Protein AF-A0A7R9CK42-F1 (afdb_monomer_lite)

Radius of gyration: 27.59 Å; chains: 1; bounding box: 73×26×78 Å

Sequence (121 aa):
MLLEHRKAQNESAEEEQEFSEVFMKTLTYTNRFRKFKNKETISAVRSLLMQKKLHKFELASLANLCPETPEEAKSLIPRSELQGLWNQEQTLRGRGLREMVLLGLRLWRLARLWNLRGNGA

Organism: Timema poppense (NCBI:txid170557)

Foldseek 3Di:
DVLVVVVVVLVPDPDRDDDDPVSVVVVVVCVVQPPDPDPVVVVVLLVVVVVDPDDPVLSVVCNRVVDPDPVVSCVSDPDCVSVVVVVVVVVVVVVVVVVVVVVVVVVVVVVVVVVVVVPPD

Structure (mmCIF, N/CA/C/O backbone):
data_AF-A0A7R9CK42-F1
#
_entry.id   AF-A0A7R9CK42-F1
#
loop_
_atom_site.group_PDB
_atom_site.id
_atom_site.type_symbol
_atom_site.label_atom_id
_atom_site.label_alt_id
_atom_site.label_comp_id
_atom_site.label_asym_id
_atom_site.label_entity_id
_atom_site.label_seq_id
_atom_site.pdbx_PDB_ins_code
_atom_site.Cartn_x
_atom_site.Cartn_y
_atom_site.Cartn_z
_atom_site.occupancy
_atom_site.B_iso_or_equiv
_atom_site.auth_seq_id
_atom_site.auth_comp_id
_atom_site.auth_asym_id
_atom_site.auth_atom_id
_atom_site.pdbx_PDB_model_num
ATOM 1 N N . MET A 1 1 ? -3.955 -4.024 11.763 1.00 73.06 1 MET A N 1
ATOM 2 C CA . MET A 1 1 ? -3.544 -2.629 11.461 1.00 73.06 1 MET A CA 1
ATOM 3 C C . MET A 1 1 ? -3.799 -1.742 12.672 1.00 73.06 1 MET A C 1
ATOM 5 O O . MET A 1 1 ? -4.398 -2.233 13.615 1.00 73.06 1 MET A O 1
ATOM 9 N N . LEU A 1 2 ? -3.353 -0.477 12.680 1.00 82.75 2 LEU A N 1
ATOM 10 C CA . LEU A 1 2 ? -3.496 0.415 13.845 1.00 82.75 2 LEU A CA 1
ATOM 11 C C . LEU A 1 2 ? -4.960 0.585 14.290 1.00 82.75 2 LEU A C 1
ATOM 13 O O . LEU A 1 2 ? -5.246 0.474 15.475 1.00 82.75 2 LEU A O 1
ATOM 17 N N . LEU A 1 3 ? -5.885 0.789 13.343 1.00 83.94 3 LEU A N 1
ATOM 18 C CA . LEU A 1 3 ? -7.312 0.973 13.645 1.00 83.94 3 LEU A CA 1
ATOM 19 C C . LEU A 1 3 ? -7.971 -0.311 14.172 1.00 83.94 3 LEU A C 1
ATOM 21 O O . LEU A 1 3 ? -8.723 -0.258 15.134 1.00 83.94 3 LEU A O 1
ATOM 25 N N . GLU A 1 4 ? -7.638 -1.474 13.605 1.0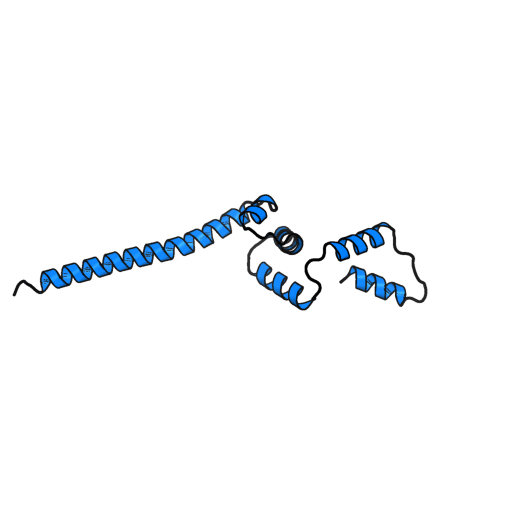0 83.19 4 GLU A N 1
ATOM 26 C CA . GLU A 1 4 ? -8.101 -2.774 14.123 1.00 83.19 4 GLU A CA 1
ATOM 27 C C . GLU A 1 4 ? -7.541 -3.059 15.520 1.00 83.19 4 GLU A C 1
ATOM 29 O O . GLU A 1 4 ? -8.253 -3.555 16.379 1.00 83.19 4 GLU A O 1
ATOM 34 N N . HIS A 1 5 ? -6.273 -2.714 15.761 1.00 85.44 5 HIS A N 1
ATOM 35 C CA . HIS A 1 5 ? -5.653 -2.861 17.075 1.00 85.44 5 HIS A CA 1
ATOM 36 C C . HIS A 1 5 ? -6.315 -1.940 18.103 1.00 85.44 5 HIS A C 1
ATOM 38 O O . HIS A 1 5 ? -6.571 -2.357 19.224 1.00 85.44 5 HIS A O 1
ATOM 44 N N . ARG A 1 6 ? -6.650 -0.704 17.709 1.00 83.00 6 ARG A N 1
ATOM 45 C CA . ARG A 1 6 ? -7.410 0.221 18.553 1.00 83.00 6 ARG A CA 1
ATOM 46 C C . ARG A 1 6 ? -8.821 -0.298 18.844 1.00 83.00 6 ARG A C 1
ATOM 48 O O . ARG A 1 6 ? -9.283 -0.125 19.963 1.00 83.0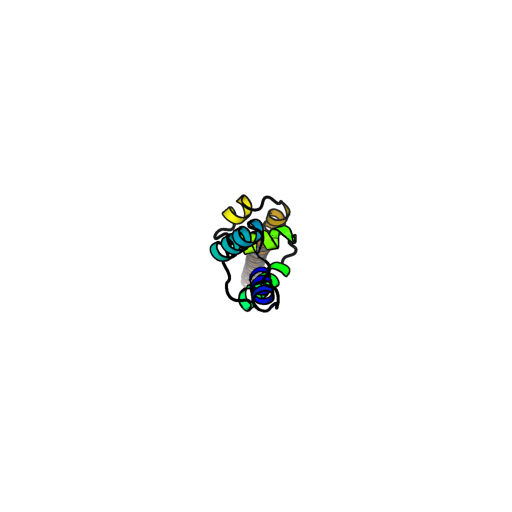0 6 ARG A O 1
ATOM 55 N N . LYS A 1 7 ? -9.470 -0.951 17.872 1.00 82.94 7 LYS A N 1
ATOM 56 C CA . LYS A 1 7 ? -10.767 -1.615 18.067 1.00 82.94 7 LYS A CA 1
ATOM 57 C C . LYS A 1 7 ? -10.667 -2.757 19.080 1.00 82.94 7 LYS A C 1
ATOM 59 O O . LYS A 1 7 ? -11.393 -2.745 20.061 1.00 82.94 7 LYS A O 1
ATOM 64 N N . ALA A 1 8 ? -9.710 -3.663 18.889 1.00 83.50 8 ALA A N 1
ATOM 65 C CA . ALA A 1 8 ? -9.484 -4.791 19.790 1.00 83.50 8 ALA A CA 1
ATOM 66 C C . ALA A 1 8 ? -9.140 -4.342 21.221 1.00 83.50 8 ALA A C 1
ATOM 68 O O . ALA A 1 8 ? -9.610 -4.941 22.178 1.00 83.50 8 ALA A O 1
ATOM 69 N N . GLN A 1 9 ? -8.368 -3.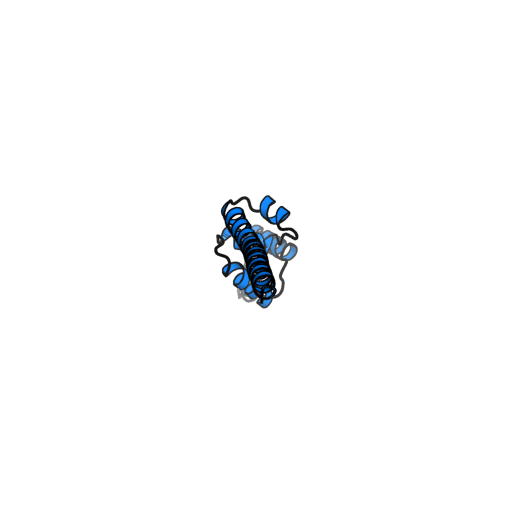258 21.375 1.00 83.44 9 GLN A N 1
ATOM 70 C CA . GLN A 1 9 ? -8.080 -2.667 22.688 1.00 83.44 9 GLN A CA 1
ATOM 71 C C . GLN A 1 9 ? -9.335 -2.164 23.411 1.00 83.44 9 GLN A C 1
ATOM 73 O O . GLN A 1 9 ? -9.396 -2.232 24.633 1.00 83.44 9 GLN A O 1
ATOM 78 N N . ASN A 1 10 ? -10.309 -1.643 22.666 1.00 81.19 10 ASN A N 1
ATOM 79 C CA . ASN A 1 10 ? -11.560 -1.133 23.219 1.00 81.19 10 ASN A CA 1
ATOM 80 C C . ASN A 1 10 ? -12.527 -2.267 23.575 1.00 81.19 10 ASN A C 1
ATOM 82 O O . ASN A 1 10 ? -13.153 -2.211 24.619 1.00 81.19 10 ASN A O 1
ATOM 86 N N . GLU A 1 11 ? -12.585 -3.319 22.752 1.00 79.56 11 GLU A N 1
ATOM 87 C CA . GLU A 1 11 ? -13.344 -4.549 23.046 1.00 79.56 11 GLU A CA 1
ATOM 88 C C . GLU A 1 11 ? -12.793 -5.292 24.280 1.00 79.56 11 GLU A C 1
ATOM 90 O O . GLU A 1 11 ? -13.519 -6.025 24.940 1.00 79.56 11 GLU A O 1
ATOM 95 N N . SER A 1 12 ? -11.504 -5.115 24.598 1.00 77.19 12 SER A N 1
ATOM 96 C CA . SER A 1 12 ? -10.870 -5.680 25.797 1.00 77.19 12 SER A CA 1
ATOM 97 C C . SER A 1 12 ? -10.923 -4.780 27.040 1.00 77.19 12 SER A C 1
ATOM 99 O O . SER A 1 12 ? -10.402 -5.175 28.081 1.00 77.19 12 SER A O 1
ATOM 101 N N . ALA A 1 13 ? -11.452 -3.558 26.931 1.00 78.75 13 ALA A N 1
ATOM 102 C CA . ALA A 1 13 ? -11.514 -2.614 28.045 1.00 78.75 13 ALA A CA 1
ATOM 103 C C . ALA A 1 13 ? -12.748 -2.877 28.928 1.00 78.75 13 ALA A C 1
ATOM 105 O O . ALA A 1 13 ? -13.784 -3.305 28.432 1.00 78.75 13 ALA A O 1
ATOM 106 N N . GLU A 1 14 ? -12.641 -2.603 30.234 1.00 64.25 14 GLU A N 1
ATOM 107 C CA . GLU A 1 14 ? -13.750 -2.782 31.192 1.00 64.25 14 GLU A CA 1
ATOM 108 C C . GLU A 1 14 ? -14.930 -1.826 30.931 1.00 64.25 14 GLU A C 1
ATOM 110 O O . GLU A 1 14 ? -16.073 -2.176 31.213 1.00 64.25 14 GLU A O 1
ATOM 115 N N . GLU A 1 15 ? -14.666 -0.654 30.342 1.00 62.59 15 GLU A N 1
ATOM 116 C CA . GLU A 1 15 ? -15.683 0.265 29.823 1.00 62.59 15 GLU A CA 1
ATOM 117 C C . GLU A 1 15 ? -15.570 0.357 28.301 1.00 62.59 15 GLU A C 1
ATOM 119 O O . GLU A 1 15 ? -14.618 0.922 27.751 1.00 62.59 15 GLU A O 1
ATOM 124 N N . GLU A 1 16 ? -16.563 -0.200 27.611 1.00 66.56 16 GLU A N 1
ATOM 125 C CA . GLU A 1 16 ? -16.641 -0.139 26.159 1.00 66.56 16 GLU A CA 1
ATOM 126 C C . GLU A 1 16 ? -17.035 1.278 25.727 1.00 66.56 16 GLU A C 1
ATOM 128 O O . GLU A 1 16 ? -18.160 1.736 25.930 1.00 66.56 16 GLU A O 1
ATOM 133 N N . GLN A 1 17 ? -16.087 2.004 25.137 1.00 70.75 17 GLN A N 1
ATOM 134 C CA . GLN A 1 17 ? -16.352 3.337 24.612 1.00 70.75 17 GLN A CA 1
ATOM 135 C C . GLN A 1 17 ? -16.880 3.229 23.180 1.00 70.75 17 GLN A C 1
ATOM 137 O O . GLN A 1 17 ? -16.238 2.611 22.326 1.00 70.75 17 GLN A O 1
ATOM 142 N N . GLU A 1 18 ? -18.022 3.851 22.878 1.00 71.38 18 GLU A N 1
ATOM 143 C CA . GLU A 1 18 ? -18.490 3.911 21.494 1.00 71.38 18 GLU A CA 1
ATOM 144 C C . GLU A 1 18 ? -17.509 4.717 20.633 1.00 71.38 18 GLU A C 1
ATOM 146 O O . GLU A 1 18 ? -17.125 5.850 20.944 1.00 71.38 18 GLU A O 1
ATOM 151 N N . PHE A 1 19 ? -17.083 4.128 19.516 1.00 78.50 19 PHE A N 1
ATOM 152 C CA . PHE A 1 19 ? -16.219 4.820 18.574 1.00 78.50 19 PHE A CA 1
ATOM 153 C C . PHE A 1 19 ? -16.973 5.941 17.861 1.00 78.50 19 PHE A C 1
ATOM 155 O O . PHE A 1 19 ? -18.087 5.754 17.379 1.00 78.50 19 PHE A O 1
ATOM 162 N N . SER A 1 20 ? -16.304 7.085 17.686 1.00 85.88 20 SER A N 1
ATOM 163 C CA . SER A 1 20 ? -16.811 8.170 16.843 1.00 85.88 20 SER A CA 1
ATOM 164 C C . SER A 1 20 ? -17.198 7.660 15.449 1.00 85.88 20 SER A C 1
ATOM 166 O O . SER A 1 20 ? -16.506 6.826 14.854 1.00 85.88 20 SER A O 1
ATOM 168 N N . GLU A 1 21 ? -18.255 8.233 14.876 1.00 86.25 21 GLU A N 1
ATOM 169 C CA . GLU A 1 21 ? -18.702 7.940 13.513 1.00 86.25 21 GLU A CA 1
ATOM 170 C C . GLU A 1 21 ? -17.560 8.088 12.483 1.00 86.25 21 GLU A C 1
ATOM 172 O O . GLU A 1 21 ? -17.437 7.292 11.548 1.00 86.25 21 GLU A O 1
ATOM 177 N N . VAL A 1 22 ? -16.657 9.055 12.694 1.00 88.69 22 VAL A N 1
ATOM 178 C CA . VAL A 1 22 ? -15.462 9.266 11.857 1.00 88.69 22 VAL A CA 1
ATOM 179 C C . VAL A 1 22 ? -14.524 8.059 11.911 1.00 88.69 22 VAL A C 1
ATOM 181 O O . VAL A 1 22 ? -13.980 7.647 10.882 1.00 88.69 22 VAL A O 1
ATOM 184 N N . PHE A 1 23 ? -14.351 7.452 13.086 1.00 87.25 23 PHE A N 1
ATOM 185 C CA . PHE A 1 23 ? -13.507 6.273 13.264 1.00 87.25 23 PHE A CA 1
ATOM 186 C C . PHE A 1 23 ? -14.099 5.058 12.545 1.00 87.25 23 PHE A C 1
ATOM 188 O O . PHE A 1 23 ? -13.389 4.402 11.781 1.00 87.25 23 PHE A O 1
ATOM 195 N N . MET A 1 24 ? -15.401 4.800 12.706 1.00 86.31 24 MET A N 1
ATOM 196 C CA . MET A 1 24 ? -16.074 3.692 12.016 1.00 86.31 24 MET A CA 1
ATOM 197 C C . MET A 1 24 ? -16.034 3.846 10.491 1.00 86.31 24 MET A C 1
ATOM 199 O O . MET A 1 24 ? -15.717 2.889 9.773 1.00 86.31 24 MET A O 1
ATOM 203 N N . LYS A 1 25 ? -16.278 5.060 9.980 1.00 92.19 25 LYS A N 1
ATOM 204 C CA . LYS A 1 25 ? -16.171 5.365 8.544 1.00 92.19 25 LYS A CA 1
ATOM 205 C C . LYS A 1 25 ? -14.747 5.147 8.028 1.00 92.19 25 LYS A C 1
ATOM 207 O O . LYS A 1 25 ? -14.564 4.509 6.991 1.00 92.19 25 LYS A O 1
ATOM 212 N N . THR A 1 26 ? -13.735 5.597 8.770 1.00 89.94 26 THR A N 1
ATOM 213 C CA . THR A 1 26 ? -12.321 5.426 8.394 1.00 89.94 26 THR A CA 1
ATOM 214 C C . THR A 1 26 ? -11.899 3.954 8.420 1.00 89.94 26 THR A C 1
ATOM 216 O O . THR A 1 26 ? -11.225 3.483 7.501 1.00 89.94 26 THR A O 1
ATOM 219 N N . LEU A 1 27 ? -12.324 3.189 9.428 1.00 87.25 27 LEU A N 1
ATOM 220 C CA . LEU A 1 27 ? -12.067 1.750 9.507 1.00 87.25 27 LEU A CA 1
ATOM 221 C C . LEU A 1 27 ? -12.690 1.013 8.314 1.00 87.25 27 LEU A C 1
ATOM 223 O O . LEU A 1 27 ? -12.027 0.205 7.667 1.00 87.25 27 LEU A O 1
ATOM 227 N N . THR A 1 28 ? -13.935 1.341 7.974 1.00 89.12 28 THR A N 1
ATOM 228 C CA . THR A 1 28 ? -14.640 0.746 6.831 1.00 89.12 28 THR A CA 1
ATOM 229 C C . THR A 1 28 ? -13.949 1.084 5.511 1.00 89.12 28 THR A C 1
ATOM 231 O O . THR A 1 28 ? -13.707 0.200 4.688 1.00 89.12 28 THR A O 1
ATOM 234 N N . TYR A 1 29 ? -13.569 2.350 5.322 1.00 91.12 29 TYR A N 1
ATOM 235 C CA . TYR A 1 29 ? -12.846 2.803 4.136 1.00 91.12 29 TYR A CA 1
ATOM 236 C C . TYR A 1 29 ? -11.505 2.080 3.984 1.00 91.12 29 TYR A C 1
ATOM 238 O O . TYR A 1 29 ? -11.219 1.496 2.938 1.00 91.12 29 TYR A O 1
ATOM 246 N N . THR A 1 30 ? -10.696 2.061 5.045 1.00 88.38 30 THR A N 1
ATOM 247 C CA . THR A 1 30 ? -9.382 1.411 5.007 1.00 88.38 30 THR A CA 1
ATOM 248 C C . THR A 1 30 ? -9.503 -0.089 4.769 1.00 88.38 30 THR A C 1
ATOM 250 O O . THR A 1 30 ? -8.751 -0.611 3.959 1.00 88.38 30 THR A O 1
ATOM 253 N N . ASN A 1 31 ? -10.476 -0.783 5.365 1.00 86.44 31 ASN A N 1
ATOM 254 C CA . ASN A 1 31 ? -10.696 -2.205 5.091 1.00 86.44 31 ASN A CA 1
ATOM 255 C C . ASN A 1 31 ? -11.147 -2.487 3.654 1.00 86.44 31 ASN A C 1
ATOM 257 O O . ASN A 1 31 ? -10.728 -3.491 3.078 1.00 86.44 31 ASN A O 1
ATOM 261 N N . ARG A 1 32 ? -11.952 -1.604 3.053 1.00 87.88 32 ARG A N 1
ATOM 262 C CA . ARG A 1 32 ? -12.428 -1.766 1.673 1.00 87.88 32 ARG A CA 1
ATOM 263 C C . ARG A 1 32 ? -11.335 -1.519 0.631 1.00 87.88 32 ARG A C 1
ATOM 265 O O . ARG A 1 32 ? -11.255 -2.258 -0.344 1.00 87.88 32 ARG A O 1
ATOM 272 N N . PHE A 1 33 ? -10.509 -0.490 0.823 1.00 85.88 33 PHE A N 1
ATOM 273 C CA . PHE A 1 33 ? -9.502 -0.063 -0.161 1.00 85.88 33 PHE A CA 1
ATOM 274 C C . PHE A 1 33 ? -8.088 -0.594 0.112 1.00 85.88 33 PHE A C 1
ATOM 276 O O . PHE A 1 33 ? -7.175 -0.375 -0.685 1.00 85.88 33 PHE A O 1
ATOM 283 N N . ARG A 1 34 ? -7.881 -1.323 1.213 1.00 84.94 34 ARG A N 1
ATOM 284 C CA . ARG A 1 34 ? -6.594 -1.945 1.534 1.00 84.94 34 ARG A CA 1
ATOM 285 C C . ARG A 1 34 ? -6.221 -3.009 0.502 1.00 84.94 34 ARG A C 1
ATOM 287 O O . ARG A 1 34 ? -6.832 -4.071 0.436 1.00 84.94 34 ARG A O 1
ATOM 294 N N . LYS A 1 35 ? -5.134 -2.754 -0.228 1.00 83.56 35 LYS A N 1
ATOM 295 C CA . LYS A 1 35 ? -4.553 -3.687 -1.207 1.00 83.56 35 LYS A CA 1
ATOM 296 C C . LYS A 1 35 ? -3.792 -4.846 -0.549 1.00 83.56 35 LYS A C 1
ATOM 298 O O . LYS A 1 35 ? -3.924 -5.990 -0.967 1.00 83.56 35 LYS A O 1
ATOM 303 N N . PHE A 1 36 ? -3.040 -4.578 0.523 1.00 82.62 36 PHE A N 1
ATOM 304 C CA . PHE A 1 36 ? -2.174 -5.573 1.171 1.00 82.62 36 PHE A CA 1
ATOM 305 C C . PHE A 1 36 ? -2.714 -6.021 2.531 1.00 82.62 36 PHE A C 1
ATOM 307 O O . PHE A 1 36 ? -2.706 -5.245 3.487 1.00 82.62 36 PHE A O 1
ATOM 314 N N . LYS A 1 37 ? -3.139 -7.285 2.658 1.00 81.38 37 LYS A N 1
ATOM 315 C CA . LYS A 1 37 ? -3.634 -7.857 3.929 1.00 81.38 37 LYS A CA 1
ATOM 316 C C . LYS A 1 37 ? -2.519 -8.386 4.839 1.00 81.38 37 LYS A C 1
ATOM 318 O O . LYS A 1 37 ? -2.643 -8.292 6.062 1.00 81.38 37 LYS A O 1
ATOM 323 N N . ASN A 1 38 ? -1.422 -8.878 4.266 1.00 86.69 38 ASN A N 1
ATOM 324 C CA . ASN A 1 38 ? -0.309 -9.437 5.030 1.00 86.69 38 ASN A CA 1
ATOM 325 C C . ASN A 1 38 ? 0.641 -8.323 5.531 1.00 86.69 38 ASN A C 1
ATOM 327 O O . ASN A 1 38 ? 0.945 -7.369 4.814 1.00 86.69 38 ASN A O 1
ATOM 331 N N . LYS A 1 39 ? 1.092 -8.417 6.788 1.00 84.38 39 LYS A N 1
ATOM 332 C CA . LYS A 1 39 ? 2.035 -7.457 7.391 1.00 84.38 39 LYS A CA 1
ATOM 333 C C . LYS A 1 39 ? 3.429 -7.570 6.772 1.00 84.38 39 LYS A C 1
ATOM 335 O O . LYS A 1 39 ? 4.082 -6.551 6.560 1.00 84.38 39 LYS A O 1
ATOM 340 N N . GLU A 1 40 ? 3.852 -8.784 6.433 1.00 87.25 40 GLU A N 1
ATOM 341 C CA . GLU A 1 40 ? 5.160 -9.053 5.826 1.00 87.25 40 GLU A CA 1
ATOM 342 C C . GLU A 1 40 ? 5.274 -8.390 4.453 1.00 87.25 40 GLU 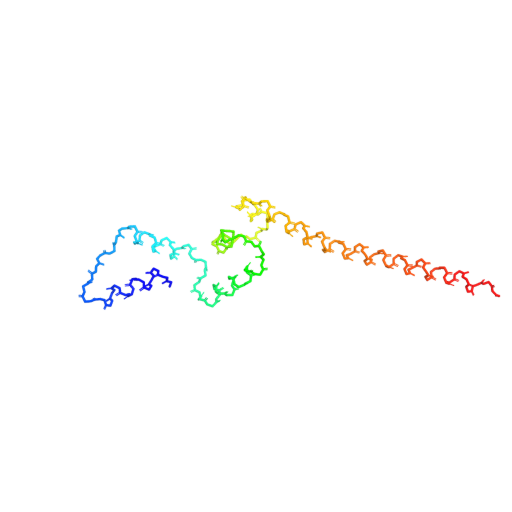A C 1
ATOM 344 O O . GLU A 1 40 ? 6.243 -7.684 4.180 1.00 87.25 40 GLU A O 1
ATOM 349 N N . THR A 1 41 ? 4.228 -8.508 3.628 1.00 87.19 41 THR A N 1
ATOM 350 C CA . THR A 1 41 ? 4.183 -7.876 2.303 1.00 87.19 41 THR A CA 1
ATOM 351 C C . THR A 1 41 ? 4.239 -6.354 2.398 1.00 87.19 41 THR A C 1
ATOM 353 O O . THR A 1 41 ? 4.919 -5.719 1.601 1.00 87.19 41 THR A O 1
ATOM 356 N N . ILE A 1 42 ? 3.586 -5.755 3.404 1.00 86.56 42 ILE A N 1
ATOM 357 C CA . ILE A 1 42 ? 3.640 -4.300 3.629 1.00 86.56 42 ILE A CA 1
ATOM 358 C C . ILE A 1 42 ? 5.071 -3.865 3.978 1.00 86.56 42 ILE A C 1
ATOM 360 O O . ILE A 1 42 ? 5.554 -2.860 3.454 1.00 86.56 42 ILE A O 1
ATOM 364 N N . SER A 1 43 ? 5.758 -4.625 4.837 1.00 86.88 43 SER A N 1
ATOM 365 C CA . SER A 1 43 ? 7.148 -4.346 5.214 1.00 86.88 43 SER A CA 1
ATOM 366 C C . SER A 1 43 ? 8.103 -4.487 4.024 1.00 86.88 43 SER A C 1
ATOM 368 O O . SER A 1 43 ? 8.945 -3.614 3.796 1.00 86.88 43 SER A O 1
ATOM 370 N N . ALA A 1 44 ? 7.930 -5.535 3.213 1.00 88.06 44 ALA A N 1
ATOM 371 C CA . ALA A 1 44 ? 8.734 -5.778 2.018 1.00 88.06 44 ALA A CA 1
ATOM 372 C C . ALA A 1 44 ? 8.562 -4.665 0.972 1.00 88.06 44 ALA A C 1
ATOM 374 O O . ALA A 1 44 ? 9.552 -4.098 0.510 1.00 88.06 44 ALA A O 1
ATOM 375 N N . VAL A 1 45 ? 7.315 -4.283 0.661 1.00 86.12 45 VAL A N 1
ATOM 376 C CA . VAL A 1 45 ? 7.008 -3.185 -0.273 1.00 86.12 45 VAL A CA 1
ATOM 377 C C . VAL A 1 45 ? 7.619 -1.874 0.216 1.00 86.12 45 VAL A C 1
ATOM 379 O O . VAL A 1 45 ? 8.277 -1.168 -0.546 1.00 86.12 45 VAL A O 1
ATOM 382 N N . ARG A 1 46 ? 7.469 -1.560 1.507 1.00 85.44 46 ARG A N 1
ATOM 383 C CA . ARG A 1 46 ? 8.054 -0.351 2.093 1.00 85.44 46 ARG A CA 1
ATOM 384 C C . ARG A 1 46 ? 9.580 -0.351 2.014 1.00 85.44 46 ARG A C 1
ATOM 386 O O . ARG A 1 46 ? 10.155 0.678 1.676 1.00 85.44 46 ARG A O 1
ATOM 393 N N . SER A 1 47 ? 10.221 -1.483 2.295 1.00 87.00 47 SER A N 1
ATOM 394 C CA . SER A 1 47 ? 11.681 -1.620 2.236 1.00 87.00 47 SER A CA 1
ATOM 395 C C . SER A 1 47 ? 12.205 -1.432 0.812 1.00 87.00 47 SER A C 1
ATOM 397 O O . SER A 1 47 ? 13.184 -0.719 0.615 1.00 87.00 47 SER A O 1
ATOM 399 N N . LEU A 1 48 ? 11.517 -1.995 -0.185 1.00 85.94 48 LEU A N 1
ATOM 400 C CA . LEU A 1 48 ? 11.868 -1.846 -1.598 1.00 85.94 48 LEU A CA 1
ATOM 401 C C . LEU A 1 48 ? 11.732 -0.393 -2.062 1.00 85.94 48 LEU A C 1
ATOM 403 O O . LEU A 1 48 ? 12.625 0.146 -2.712 1.00 85.94 48 LEU A O 1
ATOM 407 N N . LEU A 1 49 ? 10.636 0.268 -1.692 1.00 80.62 49 LEU A N 1
ATOM 408 C CA . LEU A 1 49 ? 10.401 1.650 -2.090 1.00 80.62 49 LEU A CA 1
ATOM 409 C C . LEU A 1 49 ? 11.340 2.632 -1.361 1.00 80.62 49 LEU A C 1
ATOM 411 O O . LEU A 1 49 ? 11.787 3.598 -1.970 1.00 80.62 49 LEU A O 1
ATOM 415 N N . MET A 1 50 ? 11.718 2.361 -0.104 1.00 80.50 50 MET A N 1
ATOM 416 C CA . MET A 1 50 ? 12.684 3.172 0.659 1.00 80.50 50 MET A CA 1
ATOM 417 C C . MET A 1 50 ? 14.103 3.179 0.069 1.00 80.50 50 MET A C 1
ATOM 419 O O . MET A 1 50 ? 14.865 4.101 0.352 1.00 80.50 50 MET A O 1
ATOM 423 N N . GLN A 1 51 ? 14.466 2.190 -0.755 1.00 78.69 51 GLN A N 1
ATOM 424 C CA . GLN A 1 51 ? 15.748 2.192 -1.473 1.00 78.69 51 GLN A CA 1
ATOM 425 C C . GLN A 1 51 ? 15.804 3.278 -2.554 1.00 78.69 51 GLN A C 1
ATOM 427 O O . GLN A 1 51 ? 16.884 3.746 -2.919 1.00 78.69 51 GLN A O 1
ATOM 432 N N . LYS A 1 52 ? 14.648 3.699 -3.076 1.00 73.94 52 LYS A N 1
ATOM 433 C CA . LYS A 1 52 ? 14.553 4.819 -4.008 1.00 73.94 52 LYS A CA 1
ATOM 434 C C . LYS A 1 52 ? 14.476 6.107 -3.177 1.00 73.94 52 LYS A C 1
ATOM 436 O O . LYS A 1 52 ? 13.703 6.192 -2.227 1.00 73.94 52 LYS A O 1
ATOM 441 N N . LYS A 1 53 ? 15.285 7.118 -3.521 1.00 71.31 53 LYS A N 1
ATOM 442 C CA . LYS A 1 53 ? 15.311 8.439 -2.855 1.00 71.31 53 LYS A CA 1
ATOM 443 C C . LYS A 1 53 ? 14.055 9.260 -3.191 1.00 71.31 53 LYS A C 1
ATOM 445 O O . LYS A 1 53 ? 14.147 10.303 -3.824 1.00 71.31 53 LYS A O 1
ATOM 450 N N . LEU A 1 54 ? 12.889 8.745 -2.818 1.00 74.00 54 LEU A N 1
ATOM 451 C CA . LEU A 1 54 ? 11.585 9.365 -3.026 1.00 74.00 54 LEU A CA 1
ATOM 452 C C . LEU A 1 54 ? 11.109 10.043 -1.747 1.00 74.00 54 LEU A C 1
ATOM 454 O O . LEU A 1 54 ? 11.484 9.667 -0.631 1.00 74.00 54 LEU A O 1
ATOM 458 N N . HIS A 1 55 ? 10.244 11.037 -1.900 1.00 80.69 55 HIS A N 1
ATOM 459 C CA . HIS A 1 55 ? 9.659 11.708 -0.751 1.00 80.69 55 HIS A CA 1
ATOM 460 C C . HIS A 1 55 ? 8.670 10.778 -0.026 1.00 80.69 55 HIS A C 1
ATOM 462 O O . HIS A 1 55 ? 7.990 9.958 -0.646 1.00 80.69 55 HIS A O 1
ATOM 468 N N . LYS A 1 56 ? 8.520 10.927 1.301 1.00 82.81 56 LYS A N 1
ATOM 469 C CA . LYS A 1 56 ? 7.615 10.084 2.118 1.00 82.81 56 LYS A CA 1
ATOM 470 C C . LYS A 1 56 ? 6.173 10.071 1.590 1.00 82.81 56 LYS A C 1
ATOM 472 O O . LYS A 1 56 ? 5.488 9.058 1.697 1.00 82.81 56 LYS A O 1
ATOM 477 N N . PHE A 1 57 ? 5.738 11.185 1.003 1.00 82.69 57 PHE A N 1
ATOM 478 C CA . PHE A 1 57 ? 4.429 11.319 0.362 1.00 82.69 57 PHE A CA 1
ATOM 479 C C . PHE A 1 57 ? 4.277 10.436 -0.888 1.00 82.69 57 PHE A C 1
ATOM 481 O O . PHE A 1 57 ? 3.245 9.794 -1.068 1.00 82.69 57 PHE A O 1
ATOM 488 N N . GLU A 1 58 ? 5.304 10.365 -1.733 1.00 78.94 58 GLU A N 1
ATOM 489 C CA . GLU A 1 58 ? 5.282 9.567 -2.966 1.00 78.94 58 GLU A CA 1
ATOM 490 C C . GLU A 1 58 ? 5.317 8.078 -2.639 1.00 78.94 58 GLU A C 1
ATOM 492 O O . GLU A 1 58 ? 4.565 7.302 -3.216 1.00 78.94 58 GLU A O 1
ATOM 497 N N . LEU A 1 59 ? 6.127 7.698 -1.644 1.00 83.69 59 LEU A N 1
ATOM 498 C CA . LEU A 1 59 ? 6.160 6.337 -1.114 1.00 83.69 59 LEU A CA 1
ATOM 499 C C . LEU A 1 59 ? 4.771 5.878 -0.664 1.00 83.69 59 LEU A C 1
ATOM 501 O O . LEU A 1 59 ? 4.331 4.791 -1.031 1.00 83.69 59 LEU A O 1
ATOM 505 N N . ALA A 1 60 ? 4.072 6.714 0.110 1.00 84.69 60 ALA A N 1
ATOM 506 C CA . ALA A 1 60 ? 2.722 6.413 0.570 1.00 84.69 60 ALA A CA 1
ATOM 507 C C . ALA A 1 60 ? 1.719 6.360 -0.593 1.00 84.69 60 ALA A C 1
ATOM 509 O O . ALA A 1 60 ? 0.880 5.463 -0.637 1.00 84.69 60 ALA A O 1
ATOM 510 N N . SER A 1 61 ? 1.824 7.282 -1.551 1.00 84.88 61 SER A N 1
ATOM 511 C CA . SER A 1 61 ? 0.916 7.352 -2.700 1.00 84.88 61 SER A CA 1
ATOM 512 C C . SER A 1 61 ? 1.080 6.149 -3.631 1.00 84.88 61 SER A C 1
ATOM 514 O O . SER A 1 61 ? 0.087 5.525 -3.984 1.00 84.88 61 SER A O 1
ATOM 516 N N . LEU A 1 62 ? 2.315 5.746 -3.949 1.00 84.31 62 LEU A N 1
ATOM 517 C CA . LEU A 1 62 ? 2.599 4.546 -4.745 1.00 84.31 62 LEU A CA 1
ATOM 518 C C . LEU A 1 62 ? 2.118 3.270 -4.047 1.00 84.31 62 LEU A C 1
ATOM 520 O O . LEU A 1 62 ? 1.511 2.411 -4.684 1.00 84.31 62 LEU A O 1
ATOM 524 N N . ALA A 1 63 ? 2.356 3.157 -2.738 1.00 85.19 63 ALA A N 1
ATOM 525 C CA . ALA A 1 63 ? 1.937 1.994 -1.962 1.00 85.19 63 ALA A CA 1
ATOM 526 C C . ALA A 1 63 ? 0.408 1.885 -1.810 1.00 85.19 63 ALA A C 1
ATOM 528 O O . ALA A 1 63 ? -0.102 0.775 -1.678 1.00 85.19 63 ALA A O 1
ATOM 529 N N . ASN A 1 64 ? -0.318 3.008 -1.819 1.00 86.56 64 ASN A N 1
ATOM 530 C CA . ASN A 1 64 ? -1.778 3.023 -1.692 1.00 86.56 64 ASN A CA 1
ATOM 531 C C . ASN A 1 64 ? -2.498 2.889 -3.041 1.00 86.56 64 ASN A C 1
ATOM 533 O O . ASN A 1 64 ? -3.507 2.190 -3.122 1.00 86.56 64 ASN A O 1
ATOM 537 N N . LEU A 1 65 ? -2.004 3.570 -4.080 1.00 84.62 65 LEU A N 1
ATOM 538 C CA . LEU A 1 65 ? -2.643 3.614 -5.397 1.00 84.62 65 LEU A CA 1
ATOM 539 C C . LEU A 1 65 ? -2.298 2.390 -6.251 1.00 84.62 65 LEU A C 1
ATOM 541 O O . LEU A 1 65 ? -3.150 1.947 -7.011 1.00 84.62 65 LEU A O 1
ATOM 545 N N . CYS A 1 66 ? -1.099 1.816 -6.082 1.00 84.06 66 CYS A N 1
ATOM 546 C CA . CYS A 1 66 ? -0.611 0.660 -6.844 1.00 84.06 66 CYS A CA 1
ATOM 547 C C . CYS A 1 66 ? -0.847 0.790 -8.367 1.00 84.06 66 CYS A C 1
ATOM 549 O O . CYS A 1 66 ? -1.586 -0.023 -8.919 1.00 84.06 66 CYS A O 1
ATOM 551 N N . PRO A 1 67 ? -0.248 1.795 -9.036 1.00 84.44 67 PRO A N 1
ATOM 552 C CA . PRO A 1 67 ? -0.414 1.987 -10.478 1.00 84.44 67 PRO A CA 1
ATOM 553 C C . PRO A 1 67 ? 0.140 0.792 -11.264 1.00 84.44 67 PRO A C 1
ATOM 555 O O . PRO A 1 67 ? 1.185 0.242 -10.904 1.00 84.44 67 PRO A O 1
ATOM 558 N N . GLU A 1 68 ? -0.539 0.412 -12.345 1.00 81.75 68 GLU A N 1
ATOM 559 C CA . GLU A 1 68 ? -0.135 -0.728 -13.183 1.00 81.75 68 GLU A CA 1
ATOM 560 C C . GLU A 1 68 ? 0.909 -0.319 -14.222 1.00 81.75 68 GLU A C 1
ATOM 562 O O . GLU A 1 68 ? 1.812 -1.088 -14.556 1.00 81.75 68 GLU A O 1
ATOM 567 N N . THR A 1 69 ? 0.808 0.920 -14.707 1.00 81.88 69 THR A N 1
ATOM 568 C CA . THR A 1 69 ? 1.703 1.467 -15.728 1.00 81.88 69 THR A CA 1
ATOM 569 C C . THR A 1 69 ? 2.509 2.654 -15.194 1.00 81.88 69 THR A C 1
ATOM 571 O O . THR A 1 69 ? 2.033 3.424 -14.350 1.00 81.88 69 THR A O 1
ATOM 574 N N . PRO A 1 70 ? 3.753 2.847 -15.669 1.00 76.44 70 PRO A N 1
ATOM 575 C CA . PRO A 1 70 ? 4.557 3.997 -15.271 1.00 76.44 70 PRO A CA 1
ATOM 576 C C . PRO A 1 70 ? 3.959 5.328 -15.756 1.00 76.44 70 PRO A C 1
ATOM 578 O O . PRO A 1 70 ? 4.206 6.364 -15.142 1.00 76.44 70 PRO A O 1
ATOM 581 N N . GLU A 1 71 ? 3.174 5.328 -16.833 1.00 78.25 71 GLU A N 1
ATOM 582 C CA . GLU A 1 71 ? 2.448 6.497 -17.339 1.00 78.25 71 GLU A CA 1
ATOM 583 C C . GLU A 1 71 ? 1.329 6.919 -16.378 1.00 78.25 71 GLU A C 1
ATOM 585 O O . GLU A 1 71 ? 1.229 8.097 -16.030 1.00 78.25 71 GLU A O 1
ATOM 590 N N . GLU A 1 72 ? 0.550 5.960 -15.875 1.00 80.56 72 GLU A N 1
ATOM 591 C CA . GLU A 1 72 ? -0.472 6.194 -14.851 1.00 80.56 72 GLU A CA 1
ATOM 592 C C . GLU A 1 72 ? 0.155 6.725 -13.557 1.00 80.56 72 GLU A C 1
ATOM 594 O O . GLU A 1 72 ? -0.300 7.729 -13.008 1.00 80.56 72 GLU A O 1
ATOM 599 N N . ALA A 1 73 ? 1.262 6.123 -13.109 1.00 81.69 73 ALA A N 1
ATOM 600 C CA . ALA A 1 73 ? 1.976 6.576 -11.917 1.00 81.69 73 ALA A CA 1
ATOM 601 C C . ALA A 1 73 ? 2.395 8.056 -12.014 1.00 81.69 73 ALA A C 1
ATOM 603 O O . ALA A 1 73 ? 2.244 8.810 -11.051 1.00 81.69 73 ALA A O 1
ATOM 604 N N . LYS A 1 74 ? 2.881 8.487 -13.188 1.00 75.19 74 LYS A N 1
ATOM 605 C CA . LYS A 1 74 ? 3.269 9.884 -13.461 1.00 75.19 74 LYS A CA 1
ATOM 606 C C . LYS A 1 74 ? 2.072 10.829 -13.517 1.00 75.19 74 LYS A C 1
ATOM 608 O O . LYS A 1 74 ? 2.209 11.987 -13.136 1.00 75.19 74 LYS A O 1
ATOM 613 N N . SER A 1 75 ? 0.925 10.357 -14.004 1.00 80.38 75 SER A N 1
ATOM 614 C CA . SER A 1 75 ? -0.304 11.153 -14.037 1.00 80.38 75 SER A CA 1
ATOM 615 C C . SER A 1 75 ? -0.913 11.336 -12.646 1.00 80.38 75 SER A C 1
ATOM 617 O O . SER A 1 75 ? -1.469 12.393 -12.360 1.00 80.38 75 SER A O 1
ATOM 619 N N . LEU A 1 76 ? -0.834 10.313 -11.790 1.00 79.38 76 LEU A N 1
ATOM 620 C CA . LEU A 1 76 ? -1.421 10.326 -10.448 1.00 79.38 76 LEU A CA 1
ATOM 621 C C . LEU A 1 76 ? -0.541 11.041 -9.416 1.00 79.38 76 LEU A C 1
ATOM 623 O O . LEU A 1 76 ? -1.059 11.617 -8.461 1.00 79.38 76 LEU A O 1
ATOM 627 N N . ILE A 1 77 ? 0.784 11.004 -9.588 1.00 77.31 77 ILE A N 1
ATOM 628 C CA . ILE A 1 77 ? 1.749 11.624 -8.673 1.00 77.31 77 ILE A CA 1
ATOM 629 C C . ILE A 1 77 ? 2.491 12.742 -9.420 1.00 77.31 77 ILE A C 1
ATOM 631 O O . ILE A 1 77 ? 3.531 12.496 -10.037 1.00 77.31 77 ILE A O 1
ATOM 635 N N . PRO A 1 78 ? 1.985 13.987 -9.369 1.00 62.81 78 PRO A N 1
ATOM 636 C CA . PRO A 1 78 ? 2.617 15.113 -10.042 1.00 62.81 78 PRO A CA 1
ATOM 637 C C . PRO A 1 78 ? 3.850 15.588 -9.253 1.00 62.81 78 PRO A C 1
ATOM 639 O O . PRO A 1 78 ? 3.756 16.446 -8.375 1.00 62.81 78 PRO A O 1
ATOM 642 N N . ARG A 1 79 ? 5.034 15.033 -9.550 1.00 57.16 79 ARG A N 1
ATOM 643 C CA . ARG A 1 79 ? 6.335 15.555 -9.079 1.00 57.16 79 ARG A CA 1
ATOM 644 C C . ARG A 1 79 ? 7.448 15.356 -10.115 1.00 57.16 79 ARG A C 1
ATOM 646 O O . ARG A 1 79 ? 7.539 14.311 -10.756 1.00 57.16 79 ARG A O 1
ATOM 653 N N . SER A 1 80 ? 8.329 16.353 -10.254 1.00 51.22 80 SER A N 1
ATOM 654 C CA . SER A 1 80 ? 9.406 16.374 -11.262 1.00 51.22 80 SER A CA 1
ATOM 655 C C . SER A 1 80 ? 10.624 15.493 -10.921 1.00 51.22 80 SER A C 1
ATOM 657 O O . SER A 1 80 ? 11.353 15.085 -11.824 1.00 51.22 80 SER A O 1
ATOM 659 N N . GLU A 1 81 ? 10.830 15.111 -9.655 1.00 53.38 81 GLU A N 1
ATOM 660 C CA . GLU A 1 81 ? 11.942 14.230 -9.234 1.00 53.38 81 GLU A CA 1
ATOM 661 C C . GLU A 1 81 ? 11.750 12.777 -9.701 1.00 53.38 81 GLU A C 1
ATOM 663 O O . GLU A 1 81 ? 12.710 12.113 -10.102 1.00 53.38 81 GLU A O 1
ATOM 668 N N . LEU A 1 82 ? 10.498 12.310 -9.752 1.00 51.75 82 LEU A N 1
ATOM 669 C CA . LEU A 1 82 ? 10.127 11.015 -10.324 1.00 51.75 82 LEU A CA 1
ATOM 670 C C . LEU A 1 82 ? 10.286 11.012 -11.856 1.00 51.75 82 LEU A C 1
ATOM 672 O O . LEU A 1 82 ? 10.511 9.975 -12.458 1.00 51.75 82 LEU A O 1
ATOM 676 N N . GLN A 1 83 ? 10.266 12.163 -12.527 1.00 49.09 83 GLN A N 1
ATOM 677 C CA . GLN A 1 83 ? 10.657 12.231 -13.940 1.00 49.09 83 GLN A CA 1
ATOM 678 C C . GLN A 1 83 ? 12.185 12.241 -14.106 1.00 49.09 83 GLN A C 1
ATOM 680 O O . GLN A 1 83 ? 12.706 11.568 -14.995 1.00 49.09 83 GLN A O 1
ATOM 685 N N . GLY A 1 84 ? 12.918 12.931 -13.226 1.00 52.44 84 GLY A N 1
ATOM 686 C CA . GLY A 1 84 ? 14.382 13.019 -13.267 1.00 52.44 84 GLY A CA 1
ATOM 687 C C . GLY A 1 84 ? 15.098 11.688 -13.014 1.00 52.44 84 GLY A C 1
ATOM 688 O O . GLY A 1 84 ? 15.977 11.307 -13.788 1.00 52.44 84 GLY A O 1
ATOM 689 N N . LEU A 1 85 ? 14.693 10.945 -11.978 1.00 51.91 85 LEU A N 1
ATOM 690 C CA . LEU A 1 85 ? 15.293 9.651 -11.617 1.00 51.91 85 LEU A CA 1
ATOM 691 C C . LEU A 1 85 ? 15.048 8.574 -12.682 1.00 51.91 85 LEU A C 1
ATOM 693 O O . LEU A 1 85 ? 15.954 7.816 -13.029 1.00 51.91 85 LEU A O 1
ATOM 697 N N . TRP A 1 86 ? 13.840 8.530 -13.242 1.00 52.78 86 TRP A N 1
ATOM 698 C CA . TRP A 1 86 ? 13.467 7.524 -14.237 1.00 52.78 86 TRP A CA 1
ATOM 699 C C . TRP A 1 86 ? 14.094 7.829 -15.599 1.00 52.78 86 TRP A C 1
ATOM 701 O O . TRP A 1 86 ? 14.569 6.912 -16.274 1.00 52.78 86 TRP A O 1
ATOM 711 N N . ASN A 1 87 ? 14.191 9.111 -15.971 1.00 53.53 87 ASN A N 1
ATOM 712 C CA . ASN A 1 87 ? 14.957 9.524 -17.145 1.00 53.53 87 ASN A CA 1
ATOM 713 C C . ASN A 1 87 ? 16.448 9.201 -16.976 1.00 53.53 87 ASN A C 1
ATOM 715 O O . ASN A 1 87 ? 17.070 8.735 -17.930 1.00 53.53 87 ASN A O 1
ATOM 719 N N . GLN A 1 88 ? 17.028 9.360 -15.780 1.00 50.94 88 GLN A N 1
ATOM 720 C CA . GLN A 1 88 ? 18.412 8.953 -15.512 1.00 50.94 88 GLN A CA 1
ATOM 721 C C . GLN A 1 88 ? 18.620 7.438 -15.629 1.00 50.94 88 GLN A C 1
ATOM 723 O O . GLN A 1 88 ? 19.592 7.021 -16.255 1.00 50.94 88 GLN A O 1
ATOM 728 N N . GLU A 1 89 ? 17.722 6.614 -15.084 1.00 54.62 89 GLU A N 1
ATOM 729 C CA . GLU A 1 89 ? 17.825 5.146 -15.126 1.00 54.62 89 GLU A CA 1
ATOM 730 C C . GLU A 1 89 ? 17.683 4.602 -16.563 1.00 54.62 89 GLU A C 1
ATOM 732 O O . GLU A 1 89 ? 18.469 3.752 -16.990 1.00 54.62 89 GLU A O 1
ATOM 737 N N . GLN A 1 90 ? 16.765 5.158 -17.365 1.00 52.38 90 GLN A N 1
ATOM 738 C CA . GLN A 1 90 ? 16.659 4.834 -18.796 1.00 52.38 90 GLN A CA 1
ATOM 739 C C . GLN A 1 90 ? 17.859 5.343 -19.607 1.00 52.38 90 GLN A C 1
ATOM 741 O O . GLN A 1 90 ? 18.360 4.639 -20.485 1.00 52.38 90 GLN A O 1
ATOM 746 N N . THR A 1 91 ? 18.381 6.530 -19.285 1.00 49.44 91 THR A N 1
ATOM 747 C CA . THR A 1 91 ? 19.583 7.072 -19.936 1.00 49.44 91 THR A CA 1
ATOM 748 C C . THR A 1 91 ? 20.822 6.241 -19.596 1.00 49.44 91 THR A C 1
ATOM 750 O O . THR A 1 91 ? 21.647 5.997 -20.469 1.00 49.44 91 THR A O 1
ATOM 753 N N . LEU A 1 92 ? 20.964 5.757 -18.359 1.00 52.78 92 LEU A N 1
ATOM 754 C CA . LEU A 1 92 ? 22.059 4.872 -17.944 1.00 52.78 92 LEU A CA 1
ATOM 755 C C . LEU A 1 92 ? 21.992 3.512 -18.654 1.00 52.78 92 LEU A C 1
ATOM 757 O O . LEU A 1 92 ? 23.012 3.068 -19.179 1.00 52.78 92 LEU A O 1
ATOM 761 N N . ARG A 1 93 ? 20.800 2.905 -18.774 1.00 53.22 93 ARG A N 1
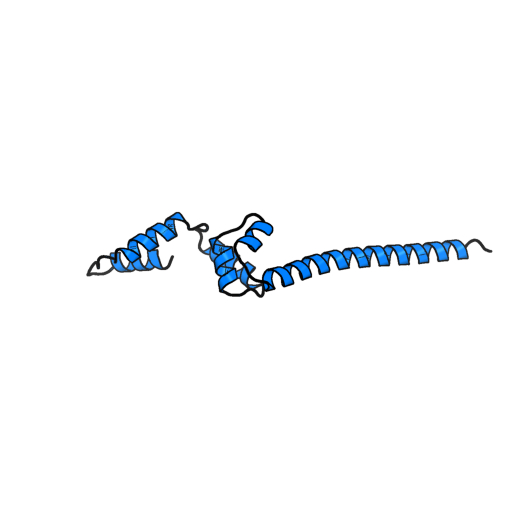ATOM 762 C CA . ARG A 1 93 ? 20.605 1.695 -19.596 1.00 53.22 93 ARG A CA 1
ATOM 763 C C . ARG A 1 93 ? 20.945 1.932 -21.070 1.00 53.22 93 ARG A C 1
ATOM 765 O O . ARG A 1 93 ? 21.656 1.132 -21.672 1.00 53.22 93 ARG A O 1
ATOM 772 N N . GLY A 1 94 ? 20.505 3.054 -21.642 1.00 56.62 94 GLY A N 1
ATOM 773 C CA . GLY A 1 94 ? 20.809 3.420 -23.028 1.00 56.62 94 GLY A CA 1
ATOM 774 C C . GLY A 1 94 ? 22.288 3.745 -23.279 1.00 56.62 94 GLY A C 1
ATOM 775 O O . GLY A 1 94 ? 22.810 3.449 -24.354 1.00 56.62 94 GLY A O 1
ATOM 776 N N . ARG A 1 95 ? 22.989 4.319 -22.293 1.00 57.41 95 ARG A N 1
ATOM 777 C CA . ARG A 1 95 ? 24.432 4.597 -22.369 1.00 57.41 95 ARG A CA 1
ATOM 778 C C . ARG A 1 95 ? 25.264 3.316 -22.401 1.00 57.41 95 ARG A C 1
ATOM 780 O O . ARG A 1 95 ? 26.151 3.230 -23.243 1.00 57.41 95 ARG A O 1
ATOM 787 N N . GLY A 1 96 ? 24.920 2.308 -21.596 1.00 60.78 96 GLY A N 1
ATOM 788 C CA . GLY A 1 96 ? 25.609 1.010 -21.616 1.00 60.78 96 GLY A CA 1
ATOM 789 C C . GLY A 1 96 ? 25.545 0.317 -22.983 1.00 60.78 96 GLY A C 1
ATOM 790 O O . GLY A 1 96 ? 26.559 -0.158 -23.488 1.00 60.78 96 GLY A O 1
ATOM 791 N N . LEU A 1 97 ? 24.382 0.346 -23.643 1.00 63.09 97 LEU A N 1
ATOM 792 C CA . LEU A 1 97 ? 24.228 -0.181 -25.006 1.00 63.09 97 LEU A CA 1
ATOM 793 C C . LEU A 1 97 ? 25.047 0.605 -26.040 1.00 63.09 97 LEU A C 1
ATOM 795 O O . LEU A 1 97 ? 25.678 0.005 -26.908 1.00 63.09 97 LEU A O 1
ATOM 799 N N . ARG A 1 98 ? 25.083 1.940 -25.946 1.00 65.69 98 ARG A N 1
ATOM 800 C CA . ARG A 1 98 ? 25.881 2.774 -26.862 1.00 65.69 98 ARG A CA 1
ATOM 801 C C . ARG A 1 98 ? 27.380 2.543 -26.692 1.00 65.69 98 ARG A C 1
ATOM 803 O O . ARG A 1 98 ? 28.079 2.454 -27.698 1.00 65.69 98 ARG A O 1
ATOM 810 N N . GLU A 1 99 ? 27.867 2.416 -25.459 1.00 73.25 99 GLU A N 1
ATOM 811 C CA . GLU A 1 99 ? 29.274 2.112 -25.179 1.00 73.25 99 GLU A CA 1
ATOM 812 C C . GLU A 1 99 ? 29.667 0.713 -25.654 1.00 73.25 99 GLU A C 1
ATOM 814 O O . GLU A 1 99 ? 30.715 0.575 -26.280 1.00 73.25 99 GLU A O 1
ATOM 819 N N . MET A 1 100 ? 28.817 -0.303 -25.463 1.00 70.12 100 MET A N 1
ATOM 820 C CA . MET A 1 100 ? 29.065 -1.643 -26.009 1.00 70.12 100 MET A CA 1
ATOM 821 C C . MET A 1 100 ? 29.123 -1.645 -27.540 1.00 70.12 100 MET A C 1
ATOM 823 O O . MET A 1 100 ? 30.020 -2.257 -28.115 1.00 70.12 100 MET A O 1
ATOM 827 N N . VAL A 1 101 ? 28.220 -0.926 -28.214 1.00 77.44 101 VAL A N 1
ATOM 828 C CA . VAL A 1 101 ? 28.233 -0.804 -29.683 1.00 77.44 101 VAL A CA 1
ATOM 829 C C . VAL A 1 101 ? 29.482 -0.057 -30.166 1.00 77.44 101 VAL A C 1
ATOM 831 O O . VAL A 1 101 ? 30.115 -0.475 -31.134 1.00 77.44 101 VAL A O 1
ATOM 834 N N . LEU A 1 102 ? 29.891 1.014 -29.477 1.00 80.94 102 LEU A N 1
ATOM 835 C CA . LEU A 1 102 ? 31.122 1.756 -29.773 1.00 80.94 102 LEU A CA 1
ATOM 836 C C . LEU A 1 102 ? 32.383 0.918 -29.540 1.00 80.94 102 LEU A C 1
ATOM 838 O O . LEU A 1 102 ? 33.297 0.965 -30.362 1.00 80.94 102 LEU A O 1
ATOM 842 N N . LEU A 1 103 ? 32.441 0.144 -28.455 1.00 80.00 103 LEU A N 1
ATOM 843 C CA . LEU A 1 103 ? 33.527 -0.798 -28.180 1.00 80.00 103 LEU A CA 1
ATOM 844 C C . LEU A 1 103 ? 33.569 -1.905 -29.236 1.00 80.00 103 LEU A C 1
ATOM 846 O O . LEU A 1 103 ? 34.641 -2.183 -29.762 1.00 80.00 103 LEU A O 1
ATOM 850 N N . GLY A 1 104 ? 32.417 -2.456 -29.624 1.00 83.50 104 GLY A N 1
ATOM 851 C CA . GLY A 1 104 ? 32.305 -3.428 -30.711 1.00 83.50 104 GLY A CA 1
ATOM 852 C C . GLY A 1 104 ? 32.800 -2.875 -32.050 1.00 83.50 104 GLY A C 1
ATOM 853 O O . GLY A 1 104 ? 33.611 -3.510 -32.717 1.00 83.50 104 GLY A O 1
ATOM 854 N N . LEU A 1 105 ? 32.406 -1.652 -32.417 1.00 84.50 105 LEU A N 1
ATOM 855 C CA . LEU A 1 105 ? 32.884 -0.972 -33.628 1.00 84.50 105 LEU A CA 1
ATOM 856 C C . LEU A 1 105 ? 34.384 -0.656 -33.575 1.00 84.50 105 LEU A C 1
ATOM 858 O O . LEU A 1 105 ? 35.070 -0.774 -34.590 1.00 84.50 105 LEU A O 1
ATOM 862 N N . ARG A 1 106 ? 34.912 -0.263 -32.409 1.00 86.00 106 ARG A N 1
ATOM 863 C CA . ARG A 1 106 ? 36.352 -0.028 -32.206 1.00 86.00 106 ARG A CA 1
ATOM 864 C C . ARG A 1 106 ? 37.147 -1.324 -32.330 1.00 86.00 106 ARG A C 1
ATOM 866 O O . ARG A 1 106 ? 38.141 -1.338 -33.049 1.00 86.00 106 ARG A O 1
ATOM 873 N N . LEU A 1 107 ? 36.688 -2.404 -31.702 1.00 85.25 107 LEU A N 1
ATOM 874 C CA . LEU A 1 107 ? 37.298 -3.729 -31.805 1.00 85.25 107 LEU A CA 1
ATOM 875 C C . LEU A 1 107 ? 37.231 -4.266 -33.235 1.00 85.25 107 LEU A C 1
ATOM 877 O O . LEU A 1 107 ? 38.234 -4.754 -33.741 1.00 85.25 107 LEU A O 1
ATOM 881 N N . TRP A 1 108 ? 36.107 -4.098 -33.931 1.00 86.81 108 TRP A N 1
ATOM 882 C CA . TRP A 1 108 ? 35.979 -4.481 -35.336 1.00 86.81 108 TRP A CA 1
ATOM 883 C C . TRP A 1 108 ? 36.911 -3.672 -36.242 1.00 86.81 108 TRP A C 1
ATOM 885 O O . TRP A 1 108 ? 37.554 -4.225 -37.133 1.00 86.81 108 TRP A O 1
ATOM 895 N N . ARG A 1 109 ? 37.050 -2.364 -35.994 1.00 87.81 109 ARG A N 1
ATOM 896 C CA . ARG A 1 109 ? 37.985 -1.505 -36.732 1.00 87.81 109 ARG A CA 1
ATOM 897 C C . ARG A 1 109 ? 39.442 -1.907 -36.469 1.00 87.81 109 ARG A C 1
ATOM 899 O O . ARG A 1 109 ? 40.224 -1.939 -37.413 1.00 87.81 109 ARG A O 1
ATOM 906 N N . LEU A 1 110 ? 39.791 -2.267 -35.233 1.00 85.31 110 LEU A N 1
ATOM 907 C CA . LEU A 1 110 ? 41.114 -2.791 -34.876 1.00 85.31 110 LEU A CA 1
ATOM 908 C C . LEU A 1 110 ? 41.383 -4.161 -35.511 1.00 85.31 110 LEU A C 1
ATOM 910 O O . LEU A 1 110 ? 42.443 -4.350 -36.098 1.00 85.31 110 LEU A O 1
ATOM 914 N N . ALA A 1 111 ? 40.418 -5.081 -35.478 1.00 83.81 111 ALA A N 1
ATOM 915 C CA . ALA A 1 111 ? 40.525 -6.390 -36.119 1.00 83.81 111 ALA A CA 1
ATOM 916 C C . ALA A 1 111 ? 40.668 -6.266 -37.645 1.00 83.81 111 ALA A C 1
ATOM 918 O O . ALA A 1 111 ? 41.491 -6.944 -38.255 1.00 83.81 111 ALA A O 1
ATOM 919 N N . ARG A 1 112 ? 39.925 -5.340 -38.267 1.00 84.19 112 ARG A N 1
ATOM 920 C CA . ARG A 1 112 ? 40.037 -5.043 -39.700 1.00 84.19 112 ARG A CA 1
ATOM 921 C C . ARG A 1 112 ? 41.397 -4.446 -40.059 1.00 84.19 112 ARG A C 1
ATOM 923 O O . ARG A 1 112 ? 41.970 -4.832 -41.071 1.00 84.19 112 ARG A O 1
ATOM 930 N N . LEU A 1 113 ? 41.924 -3.537 -39.237 1.00 80.12 113 LEU A N 1
ATOM 931 C CA . LEU A 1 113 ? 43.266 -2.974 -39.420 1.00 80.12 113 LEU A CA 1
ATOM 932 C C . LEU A 1 113 ? 44.362 -4.027 -39.232 1.00 80.12 113 LEU A C 1
ATOM 934 O O . LEU A 1 113 ? 45.338 -4.018 -39.972 1.00 80.12 113 LEU A O 1
ATOM 938 N N . TRP A 1 114 ? 44.190 -4.951 -38.286 1.00 76.69 114 TRP A N 1
ATOM 939 C CA . TRP A 1 114 ? 45.121 -6.055 -38.072 1.00 76.69 114 TRP A CA 1
ATOM 940 C C . TRP A 1 114 ? 45.133 -7.026 -39.262 1.00 76.69 114 TRP A C 1
ATOM 942 O O . TRP A 1 114 ? 46.202 -7.348 -39.772 1.00 76.69 114 TRP A O 1
ATOM 952 N N . ASN A 1 115 ? 43.958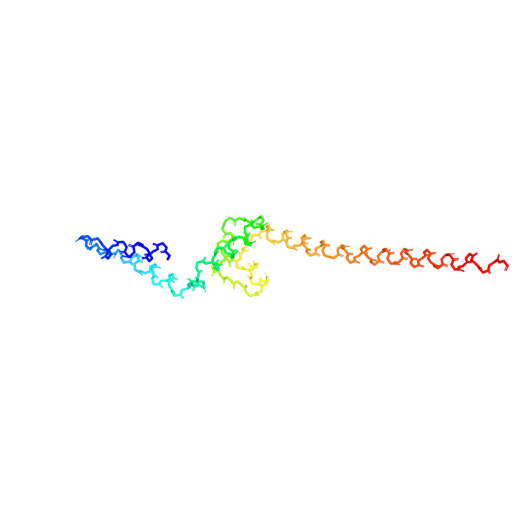 -7.386 -39.791 1.00 78.19 115 ASN A N 1
ATOM 953 C CA . ASN A 1 115 ? 43.839 -8.264 -40.960 1.00 78.19 115 ASN A CA 1
ATOM 954 C C . ASN A 1 115 ? 44.408 -7.629 -42.247 1.00 78.19 115 ASN A C 1
ATOM 956 O O . ASN A 1 115 ? 45.011 -8.307 -43.070 1.00 78.19 115 ASN A O 1
ATOM 960 N N . LEU A 1 116 ? 44.279 -6.306 -42.407 1.00 67.00 116 LEU A N 1
ATOM 961 C CA . LEU A 1 116 ? 44.879 -5.571 -43.530 1.00 67.00 116 LEU A CA 1
ATOM 962 C C . LEU A 1 116 ? 46.408 -5.447 -43.426 1.00 67.00 116 LEU A C 1
ATOM 964 O O . LEU A 1 116 ? 47.069 -5.260 -44.441 1.00 67.00 116 LEU A O 1
ATOM 968 N N . ARG A 1 117 ? 46.977 -5.556 -42.220 1.00 61.25 117 ARG A N 1
ATOM 969 C CA . ARG A 1 117 ? 48.428 -5.470 -41.985 1.00 61.25 117 ARG A CA 1
ATOM 970 C C . ARG A 1 117 ? 49.141 -6.821 -42.121 1.00 61.25 117 ARG A C 1
ATOM 972 O O . ARG A 1 117 ? 50.354 -6.835 -42.278 1.00 61.25 117 ARG A O 1
ATOM 979 N N . GLY A 1 118 ? 48.401 -7.931 -42.063 1.00 60.25 118 GLY A N 1
ATOM 980 C CA . GLY A 1 118 ? 48.928 -9.296 -42.179 1.00 60.25 118 GLY A CA 1
ATOM 981 C C . GLY A 1 118 ? 49.007 -9.855 -43.605 1.00 60.25 118 GLY A C 1
ATOM 982 O O . GLY A 1 118 ? 49.523 -10.949 -43.775 1.00 60.25 118 GLY A O 1
ATOM 983 N N . ASN A 1 119 ? 48.520 -9.130 -44.619 1.00 55.59 119 ASN A N 1
ATOM 984 C CA . ASN A 1 119 ? 48.471 -9.598 -46.014 1.00 55.59 119 ASN A CA 1
ATOM 985 C C . ASN A 1 119 ? 49.465 -8.859 -46.937 1.00 55.59 119 ASN A C 1
ATOM 987 O O . ASN A 1 119 ? 49.224 -8.710 -48.132 1.00 55.59 119 ASN A O 1
ATOM 991 N N . GLY A 1 120 ? 50.542 -8.328 -46.351 1.00 59.25 120 GLY A N 1
ATOM 992 C CA . GLY A 1 120 ? 51.604 -7.584 -47.032 1.00 59.25 120 GLY A CA 1
ATOM 993 C C . GLY A 1 120 ? 52.996 -8.108 -46.678 1.00 59.25 120 GLY A C 1
ATOM 994 O O . GLY A 1 120 ? 53.874 -7.309 -46.357 1.00 59.25 120 GLY A O 1
ATOM 995 N N . ALA A 1 121 ? 53.158 -9.432 -46.677 1.00 47.22 121 ALA A N 1
ATOM 996 C CA . ALA A 1 121 ? 54.443 -10.125 -46.704 1.00 47.22 121 ALA A CA 1
ATOM 997 C C . ALA A 1 121 ? 54.443 -11.094 -47.889 1.00 47.22 121 ALA A C 1
ATOM 999 O O . ALA A 1 121 ? 53.398 -11.761 -48.077 1.00 47.22 121 ALA A O 1
#

Secondary structure (DSSP, 8-state):
-HHHHHHHHHHTSSS-PPPPHHHHHHHHHHHHH-----HHHHHHHHHHHHTS---HHHHHHHHHH--SSHHHHHHHS--HHHHHHHHHHHHHHHHHHHHHHHHHHHHHHHHHHHHHHSS--

pLDDT: mean 76.16, std 12.29, range [47.22, 92.19]

InterPro domains:
  IPR005574 RNA polymerase subunit Rpb4/RPC9 [PF03874] (4-81)
  IPR006590 RNA polymerase Rpb4/RPC9, core [SM00657] (1-108)
  IPR010997 HRDC-like superfamily [SSF47819] (2-81)
  IPR038324 Rpb4/RPC9 superfamily [G3DSA:1.20.1250.40] (1-94)
  IPR045222 DNA-directed RNA polymerase II subunit Rpb4-like [PTHR21297] (1-78)